Protein AF-A0AAE3JFU0-F1 (afdb_monomer_lite)

InterPro domains:
  IPR017896 4Fe-4S ferredoxin-type, iron-sulphur binding domain [PS51379] (25-54)

Structure (mmCIF, N/CA/C/O backbone):
data_AF-A0AAE3JFU0-F1
#
_entry.id   AF-A0AAE3JFU0-F1
#
loop_
_atom_site.group_PDB
_atom_site.id
_atom_site.type_symbol
_atom_site.label_atom_id
_atom_site.label_alt_id
_atom_site.label_comp_id
_atom_site.label_asym_id
_atom_site.label_entity_id
_atom_site.label_seq_id
_atom_site.pdbx_PDB_ins_code
_atom_site.Cartn_x
_atom_site.Cartn_y
_atom_site.Cartn_z
_atom_site.occupancy
_atom_site.B_iso_or_equiv
_atom_site.auth_seq_id
_atom_site.auth_comp_id
_atom_site.auth_asym_id
_atom_site.auth_atom_id
_atom_site.pdbx_PDB_model_num
ATOM 1 N N . MET A 1 1 ? 1.902 -9.892 8.140 1.00 43.19 1 MET A N 1
ATOM 2 C CA . MET A 1 1 ? 2.840 -8.912 7.557 1.00 43.19 1 MET A CA 1
ATOM 3 C C . MET A 1 1 ? 3.058 -7.820 8.593 1.00 43.19 1 MET A C 1
ATOM 5 O O . MET A 1 1 ? 2.377 -6.804 8.553 1.00 43.19 1 MET A O 1
ATOM 9 N N . GLN A 1 2 ? 3.959 -8.070 9.556 1.00 45.97 2 GLN A N 1
ATOM 10 C CA . GLN A 1 2 ? 4.699 -6.976 10.189 1.00 45.97 2 GLN A CA 1
ATOM 11 C C . GLN A 1 2 ? 5.287 -6.162 9.044 1.00 45.97 2 GLN A C 1
ATOM 13 O O . GLN A 1 2 ? 5.767 -6.729 8.060 1.00 45.97 2 GLN A O 1
ATOM 18 N N . ILE A 1 3 ? 5.127 -4.852 9.098 1.00 49.53 3 ILE A N 1
ATOM 19 C CA . ILE A 1 3 ? 5.658 -3.952 8.085 1.00 49.53 3 ILE A CA 1
ATOM 20 C C . ILE A 1 3 ? 7.177 -4.178 8.112 1.00 49.53 3 ILE A C 1
ATOM 22 O O . ILE A 1 3 ? 7.821 -3.844 9.097 1.00 49.53 3 ILE A O 1
ATOM 26 N N . PHE A 1 4 ? 7.688 -4.888 7.102 1.00 47.78 4 PHE A N 1
ATOM 27 C CA . PHE A 1 4 ? 9.017 -5.503 7.060 1.00 47.78 4 PHE A CA 1
ATOM 28 C C . PHE A 1 4 ? 10.132 -4.570 7.554 1.00 47.78 4 PHE A C 1
ATOM 30 O O . PHE A 1 4 ? 10.548 -3.682 6.814 1.00 47.78 4 PHE A O 1
ATOM 37 N N . VAL A 1 5 ? 10.632 -4.829 8.763 1.00 46.41 5 VAL A N 1
ATOM 38 C CA . VAL A 1 5 ? 12.022 -4.634 9.194 1.00 46.41 5 VAL A CA 1
ATOM 39 C C . VAL A 1 5 ? 12.276 -5.629 10.331 1.00 46.41 5 VAL A C 1
ATOM 41 O O . VAL A 1 5 ? 11.728 -5.475 11.420 1.00 46.41 5 VAL A O 1
ATOM 44 N N . ASP A 1 6 ? 13.060 -6.671 10.056 1.00 36.81 6 ASP A N 1
ATOM 45 C CA . ASP A 1 6 ? 13.537 -7.666 11.026 1.00 36.81 6 ASP A CA 1
ATOM 46 C C . ASP A 1 6 ? 14.478 -7.000 12.056 1.00 36.81 6 ASP A C 1
ATOM 48 O O . ASP A 1 6 ? 15.702 -7.026 11.928 1.00 36.81 6 ASP A O 1
ATOM 52 N N . ALA A 1 7 ? 13.906 -6.314 13.048 1.00 43.84 7 ALA A N 1
ATOM 53 C CA . ALA A 1 7 ? 14.629 -5.584 14.092 1.00 43.84 7 ALA A CA 1
ATOM 54 C C . ALA A 1 7 ? 13.913 -5.745 15.445 1.00 43.84 7 ALA A C 1
ATOM 56 O O . ALA A 1 7 ? 13.362 -4.797 16.012 1.00 43.84 7 ALA A O 1
ATOM 57 N N . ASP A 1 8 ? 13.923 -6.974 15.953 1.00 52.62 8 ASP A N 1
ATOM 58 C CA . ASP A 1 8 ? 13.038 -7.499 17.004 1.00 52.62 8 ASP A CA 1
ATOM 59 C C . ASP A 1 8 ? 13.311 -7.000 18.441 1.00 52.62 8 ASP A C 1
ATOM 61 O O . ASP A 1 8 ? 13.013 -7.698 19.407 1.00 52.62 8 ASP A O 1
ATOM 65 N N . ALA A 1 9 ? 13.851 -5.791 18.635 1.00 50.84 9 ALA A N 1
ATOM 66 C CA . ALA A 1 9 ? 14.030 -5.236 19.986 1.00 50.84 9 ALA A CA 1
ATOM 67 C C . ALA A 1 9 ? 14.144 -3.704 20.093 1.00 50.84 9 ALA A C 1
ATOM 69 O O . ALA A 1 9 ? 14.426 -3.206 21.184 1.00 50.84 9 ALA A O 1
ATOM 70 N N . CYS A 1 10 ? 13.964 -2.920 19.022 1.00 54.94 10 CYS A N 1
ATOM 71 C CA . CYS A 1 10 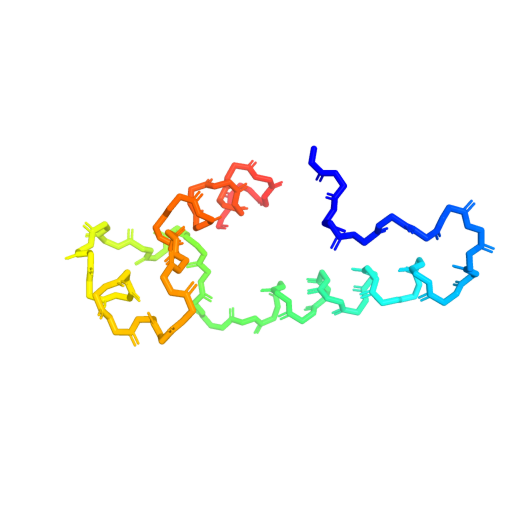? 14.188 -1.474 19.135 1.00 54.94 10 CYS A CA 1
ATOM 72 C C . CYS A 1 10 ? 12.889 -0.717 19.494 1.00 54.94 10 CYS A C 1
ATOM 74 O O . CYS A 1 10 ? 11.953 -0.712 18.689 1.00 54.94 10 CYS A O 1
ATOM 76 N N . PRO A 1 11 ? 12.809 -0.012 20.645 1.00 61.06 11 PRO A N 1
ATOM 77 C CA . PRO A 1 11 ? 11.614 0.737 21.065 1.00 61.06 11 PRO A CA 1
ATOM 78 C C . PRO A 1 11 ? 11.196 1.837 20.074 1.00 61.06 11 PRO A C 1
ATOM 80 O O . PRO A 1 11 ? 10.052 2.292 20.088 1.00 61.06 11 PRO A O 1
ATOM 83 N N . VAL A 1 12 ? 12.093 2.234 19.167 1.00 62.28 12 VAL A N 1
ATOM 84 C CA . VAL A 1 12 ? 11.798 3.189 18.091 1.00 62.28 12 VAL A CA 1
ATOM 85 C C . VAL A 1 12 ? 10.852 2.621 17.027 1.00 62.28 12 VAL A C 1
ATOM 87 O O . VAL A 1 12 ? 10.113 3.389 16.417 1.00 62.28 12 VAL A O 1
ATOM 90 N N . VAL A 1 13 ? 10.807 1.296 16.827 1.00 66.69 13 VAL A N 1
ATOM 91 C CA . VAL A 1 13 ? 9.959 0.665 15.795 1.00 66.69 13 VAL A CA 1
ATOM 92 C C . VAL A 1 13 ? 8.477 0.895 16.100 1.00 66.69 13 VAL A C 1
ATOM 94 O O . VAL A 1 13 ? 7.714 1.254 15.206 1.00 66.69 13 VAL A O 1
ATOM 97 N N . GLY A 1 14 ? 8.080 0.810 17.374 1.00 71.12 14 GLY A N 1
ATOM 98 C CA . GLY A 1 14 ? 6.700 1.078 17.790 1.00 71.12 14 GLY A CA 1
ATOM 99 C C . GLY A 1 14 ? 6.274 2.541 17.607 1.00 71.12 14 GLY A C 1
ATOM 100 O O . GLY A 1 14 ? 5.108 2.816 17.328 1.00 71.12 14 GLY A O 1
ATOM 101 N N . ILE A 1 15 ? 7.209 3.490 17.728 1.00 81.12 15 ILE A N 1
ATOM 102 C CA . ILE A 1 15 ? 6.947 4.914 17.468 1.00 81.12 15 ILE A CA 1
ATOM 103 C C . ILE A 1 15 ? 6.768 5.144 15.963 1.00 81.12 15 ILE A C 1
ATOM 105 O O . ILE A 1 15 ? 5.803 5.784 15.549 1.00 81.12 15 ILE A O 1
ATOM 109 N N . ILE A 1 16 ? 7.653 4.572 15.142 1.00 80.25 16 ILE A N 1
ATOM 110 C CA . ILE A 1 16 ? 7.596 4.692 13.679 1.00 80.25 16 ILE A CA 1
ATOM 111 C C . ILE A 1 16 ? 6.302 4.076 13.132 1.00 80.25 16 ILE A C 1
ATOM 113 O O . ILE A 1 16 ? 5.672 4.668 12.257 1.00 80.25 16 ILE A O 1
ATOM 117 N N . GLU A 1 17 ? 5.851 2.941 13.675 1.00 82.38 17 GLU A N 1
ATOM 118 C CA . GLU A 1 17 ? 4.589 2.317 13.267 1.00 82.38 17 GLU A CA 1
ATOM 119 C C . 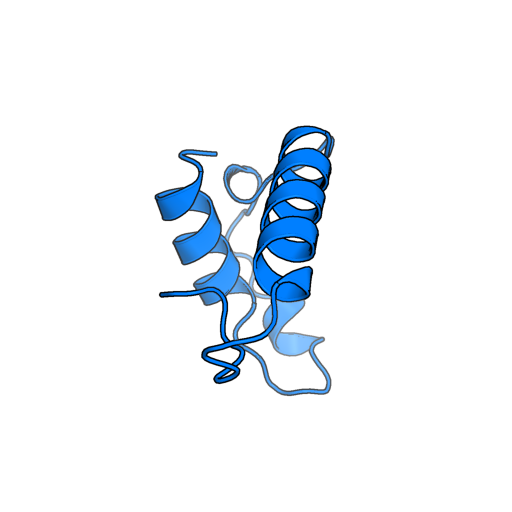GLU A 1 17 ? 3.377 3.222 13.547 1.00 82.38 17 GLU A C 1
ATOM 121 O O . GLU A 1 17 ? 2.508 3.373 12.686 1.00 82.38 17 GLU A O 1
ATOM 126 N N . LYS A 1 18 ? 3.322 3.864 14.723 1.00 86.44 18 LYS A N 1
ATOM 127 C CA . LYS A 1 18 ? 2.247 4.811 15.066 1.00 86.44 18 LYS A CA 1
ATOM 128 C C . LYS A 1 18 ? 2.238 6.018 14.130 1.00 86.44 18 LYS A C 1
ATOM 130 O O . LYS A 1 18 ? 1.194 6.329 13.565 1.00 86.44 18 LYS A O 1
ATOM 135 N N . ILE A 1 19 ? 3.401 6.632 13.908 1.00 88.75 19 ILE A N 1
ATOM 136 C CA . ILE A 1 19 ? 3.542 7.795 13.020 1.00 88.75 19 ILE A CA 1
ATOM 137 C C . ILE A 1 19 ? 3.141 7.431 11.586 1.00 88.75 19 ILE A C 1
ATOM 139 O O . ILE A 1 19 ? 2.405 8.174 10.940 1.00 88.75 19 ILE A O 1
ATOM 143 N N . ALA A 1 20 ? 3.574 6.270 11.086 1.00 87.75 20 ALA A N 1
ATOM 144 C CA . ALA A 1 20 ? 3.217 5.808 9.749 1.00 87.75 20 ALA A CA 1
ATOM 145 C C . ALA A 1 20 ? 1.702 5.596 9.599 1.00 87.75 20 ALA A C 1
ATOM 147 O O . ALA A 1 20 ? 1.126 5.976 8.578 1.00 87.75 20 ALA A O 1
ATOM 148 N N . LYS A 1 21 ? 1.041 5.034 10.622 1.00 89.00 21 LYS A N 1
ATOM 149 C CA . LYS A 1 21 ? -0.420 4.875 10.641 1.00 89.00 21 LYS A CA 1
ATOM 150 C C . LYS A 1 21 ? -1.131 6.225 10.657 1.00 89.00 21 LYS A C 1
ATOM 152 O O . LYS A 1 21 ? -1.996 6.444 9.816 1.00 89.00 21 LYS A O 1
ATOM 157 N N . GLU A 1 22 ? -0.768 7.137 11.555 1.00 91.75 22 GLU A N 1
ATOM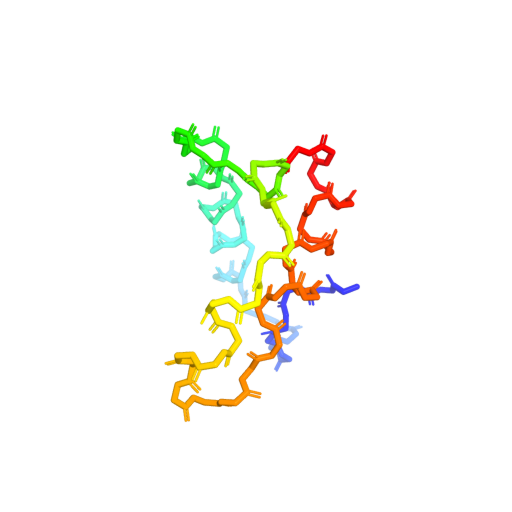 158 C CA . GLU A 1 22 ? -1.371 8.478 11.623 1.00 91.75 22 GLU A CA 1
ATOM 159 C C . GLU A 1 22 ? -1.200 9.251 10.311 1.00 91.75 22 GLU A C 1
ATOM 161 O O . GLU A 1 22 ? -2.158 9.827 9.787 1.00 91.75 22 GLU A O 1
ATOM 166 N N . HIS A 1 23 ? -0.005 9.195 9.720 1.00 90.00 23 HIS A N 1
ATOM 167 C CA . HIS A 1 23 ? 0.247 9.784 8.412 1.00 90.00 23 HIS A CA 1
ATOM 168 C C . HIS A 1 23 ? -0.650 9.165 7.332 1.00 90.00 23 HIS A C 1
ATOM 170 O O . HIS A 1 23 ? -1.308 9.890 6.590 1.00 90.00 23 HIS A O 1
ATOM 176 N N . TYR A 1 24 ? -0.754 7.834 7.275 1.00 89.75 24 TYR A N 1
ATOM 177 C CA . TYR A 1 24 ? -1.625 7.166 6.307 1.00 89.75 24 TYR A CA 1
ATOM 178 C C . TYR A 1 24 ? -3.097 7.567 6.468 1.00 89.75 24 TYR A C 1
ATOM 180 O O . TYR A 1 24 ? -3.786 7.823 5.482 1.00 89.75 24 TYR A O 1
ATOM 188 N N . LEU A 1 25 ? -3.582 7.676 7.708 1.00 89.94 25 LEU A N 1
ATOM 189 C CA . LEU A 1 25 ? -4.969 8.037 8.001 1.00 89.94 25 LEU A CA 1
ATOM 190 C C . LEU A 1 25 ? -5.318 9.487 7.632 1.00 89.94 25 LEU A C 1
ATOM 192 O O . LEU A 1 25 ? -6.501 9.768 7.439 1.00 89.94 25 LEU A O 1
ATOM 196 N N . THR A 1 26 ? -4.326 10.375 7.519 1.00 92.94 26 THR A N 1
ATOM 197 C CA . THR A 1 26 ? -4.504 11.799 7.182 1.00 92.94 26 THR A CA 1
ATOM 198 C C . THR A 1 26 ? -4.326 12.104 5.691 1.00 92.94 26 THR A C 1
ATOM 200 O O . THR A 1 26 ? -4.552 13.237 5.259 1.00 92.94 26 THR A O 1
ATOM 203 N N . MET A 1 27 ? -3.961 11.112 4.872 1.00 91.56 27 MET A N 1
ATOM 204 C CA . MET A 1 27 ? -3.826 11.300 3.430 1.00 91.56 27 MET A CA 1
ATOM 205 C C . MET A 1 27 ? -5.183 11.503 2.744 1.00 91.56 27 MET A C 1
ATOM 207 O O . MET A 1 27 ? -6.172 10.843 3.054 1.00 91.56 27 MET A O 1
ATOM 211 N N . LYS A 1 28 ? -5.212 12.384 1.733 1.00 93.94 28 LYS A N 1
ATOM 212 C CA . LYS A 1 28 ? -6.405 12.629 0.896 1.00 93.94 28 LYS A CA 1
ATOM 213 C C . LYS A 1 28 ? -6.798 11.432 0.028 1.00 93.94 28 LYS A C 1
ATOM 215 O O . LYS A 1 28 ? -7.933 11.364 -0.433 1.00 93.94 28 LYS A O 1
ATOM 220 N N . LYS A 1 29 ? -5.834 10.563 -0.270 1.00 92.75 29 LYS A N 1
ATOM 221 C CA . LYS A 1 29 ? -5.989 9.382 -1.114 1.00 92.75 29 LYS A CA 1
ATOM 222 C C . LYS A 1 29 ? -5.406 8.183 -0.392 1.00 92.75 29 LYS A C 1
ATOM 224 O O . LYS A 1 29 ? -4.297 8.270 0.135 1.00 92.75 29 LYS A O 1
ATOM 229 N N . THR A 1 30 ? -6.155 7.092 -0.372 1.00 93.56 30 THR A N 1
ATOM 230 C CA . THR A 1 30 ? -5.780 5.844 0.297 1.00 93.56 30 THR A CA 1
ATOM 231 C C . THR A 1 30 ? -5.720 4.701 -0.712 1.00 93.56 30 THR A C 1
ATOM 233 O O . THR A 1 30 ? -5.942 4.881 -1.911 1.00 93.56 30 THR A O 1
ATOM 236 N N . ALA A 1 31 ? -5.377 3.500 -0.257 1.00 93.69 31 ALA A N 1
ATOM 237 C CA . ALA A 1 31 ? -5.222 2.341 -1.123 1.00 93.69 31 ALA A CA 1
ATOM 238 C C . ALA A 1 31 ? -6.521 1.917 -1.844 1.00 93.69 31 ALA A C 1
ATOM 240 O O . ALA A 1 31 ? -6.450 1.291 -2.900 1.00 93.69 31 ALA A O 1
ATOM 241 N N . SER A 1 32 ? -7.702 2.285 -1.344 1.00 93.19 32 SER A N 1
ATOM 242 C CA . SER A 1 32 ? -8.996 2.058 -2.009 1.00 93.19 32 SER A CA 1
ATOM 243 C C . SER A 1 32 ? -9.228 2.953 -3.211 1.00 93.19 32 SER A C 1
ATOM 245 O O . SER A 1 32 ? -10.023 2.586 -4.069 1.00 93.19 32 SER A O 1
ATOM 247 N N . ASP A 1 33 ? -8.527 4.082 -3.319 1.00 94.75 33 ASP A N 1
ATOM 248 C CA . ASP A 1 33 ? -8.547 4.901 -4.532 1.00 94.75 33 ASP A CA 1
ATOM 249 C C . ASP A 1 33 ? -7.740 4.263 -5.679 1.00 94.75 33 ASP A C 1
ATOM 251 O O . ASP A 1 33 ? -7.722 4.783 -6.797 1.00 94.75 33 ASP A O 1
ATOM 255 N N . CYS A 1 34 ? -7.034 3.152 -5.432 1.00 94.00 34 CYS A N 1
ATOM 256 C CA . CYS A 1 34 ? -6.266 2.464 -6.460 1.00 94.00 34 CYS A CA 1
ATOM 257 C C . CYS A 1 34 ? -7.193 1.845 -7.523 1.00 94.00 34 CYS A C 1
ATOM 259 O O . CYS A 1 34 ? -8.062 1.036 -7.204 1.00 94.00 34 CYS A O 1
ATOM 261 N N . ILE A 1 35 ? -6.960 2.187 -8.798 1.00 94.50 35 ILE A N 1
ATOM 262 C CA . ILE A 1 35 ? -7.714 1.707 -9.978 1.00 94.50 35 ILE A CA 1
ATOM 263 C C . ILE A 1 35 ? -7.004 0.566 -10.748 1.00 94.50 35 ILE A C 1
ATOM 265 O O . ILE A 1 35 ? -7.066 0.497 -11.971 1.00 94.50 35 ILE A O 1
ATOM 269 N N . PRO A 1 36 ? -6.320 -0.341 -10.039 1.00 92.81 36 PRO A N 1
ATOM 270 C CA . PRO A 1 36 ? -5.319 -1.303 -10.550 1.00 92.81 36 PRO A CA 1
ATOM 271 C C . PRO A 1 36 ? -4.651 -1.060 -11.931 1.00 92.81 36 PRO A C 1
ATOM 273 O O . PRO A 1 36 ? -4.478 -1.995 -12.708 1.00 92.81 36 PRO A O 1
ATOM 276 N N . CYS A 1 37 ? -4.212 0.163 -12.261 1.00 95.25 37 CYS A N 1
ATOM 277 C CA . CYS A 1 37 ? -3.759 0.490 -13.628 1.00 95.25 37 CYS A CA 1
ATOM 278 C C . CYS A 1 37 ? -2.337 0.013 -13.996 1.00 95.25 37 CYS A C 1
ATOM 280 O O . CYS A 1 37 ? -1.946 0.063 -15.162 1.00 95.25 37 CYS A O 1
ATOM 282 N N . GLY A 1 38 ? -1.516 -0.389 -13.022 1.00 93.50 38 GLY A N 1
ATOM 283 C CA . GLY A 1 38 ? -0.154 -0.891 -13.262 1.00 93.50 38 GLY A CA 1
ATOM 284 C C . GLY A 1 38 ? 0.912 0.152 -13.589 1.00 93.50 38 GLY A C 1
ATOM 285 O O . GLY A 1 38 ? 2.080 -0.212 -13.737 1.00 93.50 38 GLY A O 1
ATOM 286 N N . HIS A 1 39 ? 0.565 1.440 -13.650 1.00 95.25 39 HIS A N 1
ATOM 287 C CA . HIS A 1 39 ? 1.532 2.504 -13.933 1.00 95.25 39 HIS A CA 1
ATOM 288 C C . HIS A 1 39 ? 2.663 2.548 -12.890 1.00 95.25 39 HIS A C 1
ATOM 290 O O . HIS A 1 39 ? 3.840 2.587 -13.244 1.00 95.25 39 HIS A O 1
ATOM 296 N N . CYS A 1 40 ? 2.316 2.438 -11.605 1.00 94.81 40 CYS A N 1
ATOM 297 C CA . CYS A 1 40 ? 3.272 2.448 -10.497 1.00 94.81 40 CYS A CA 1
ATOM 298 C C . CYS A 1 40 ? 4.260 1.269 -10.524 1.00 94.81 40 CYS A C 1
ATOM 300 O O . CYS A 1 40 ? 5.430 1.458 -10.203 1.00 94.81 40 CYS A O 1
ATOM 302 N N . ASN A 1 41 ? 3.829 0.076 -10.951 1.00 95.12 41 ASN A N 1
ATOM 303 C CA . ASN A 1 41 ? 4.717 -1.086 -11.072 1.00 95.12 41 ASN A CA 1
ATOM 304 C C . ASN A 1 41 ? 5.777 -0.854 -12.156 1.00 95.12 41 ASN A C 1
ATOM 306 O O . ASN A 1 41 ? 6.956 -1.110 -11.932 1.00 95.12 41 ASN A O 1
ATOM 310 N N . LYS A 1 42 ? 5.363 -0.332 -13.320 1.00 95.25 42 LYS A N 1
ATOM 311 C CA . LYS A 1 42 ? 6.257 -0.085 -14.465 1.00 95.25 42 LYS A CA 1
ATOM 312 C C . LYS A 1 42 ?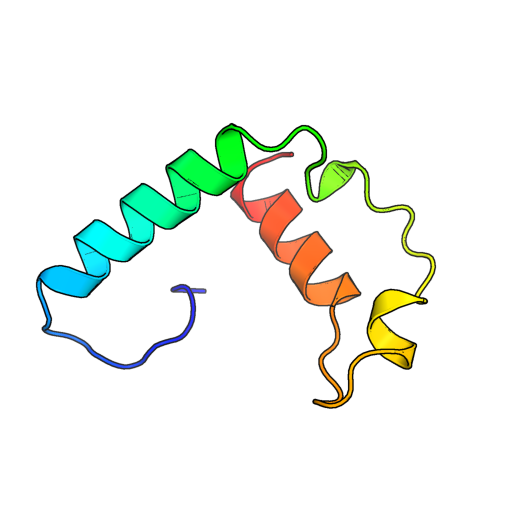 7.288 1.006 -14.182 1.00 95.25 42 LYS A C 1
ATOM 314 O O . LYS A 1 42 ? 8.407 0.921 -14.670 1.00 95.25 42 LYS A O 1
ATOM 319 N N . GLN A 1 43 ? 6.902 2.026 -13.418 1.00 95.56 43 GLN A N 1
ATOM 320 C CA . GLN A 1 43 ? 7.771 3.156 -13.083 1.00 95.56 43 GLN A CA 1
ATOM 321 C C . GLN A 1 43 ? 8.715 2.867 -11.911 1.00 95.56 43 GLN A C 1
ATOM 323 O O . GLN A 1 43 ? 9.615 3.659 -11.650 1.00 95.56 43 GLN A O 1
ATOM 328 N N . CYS A 1 44 ? 8.523 1.768 -11.173 1.00 95.06 44 CYS A N 1
ATOM 329 C CA . CYS A 1 44 ? 9.315 1.523 -9.978 1.00 95.06 44 CYS A CA 1
ATOM 330 C C . CYS A 1 44 ? 10.755 1.106 -10.340 1.00 95.06 44 CYS A C 1
ATOM 332 O O . CYS A 1 44 ? 10.950 -0.001 -10.850 1.00 95.06 44 CYS A O 1
ATOM 334 N N . PRO A 1 45 ? 11.785 1.909 -10.004 1.00 95.88 45 PRO A N 1
ATOM 335 C CA . PRO A 1 45 ? 13.179 1.577 -10.322 1.00 95.88 45 PRO A CA 1
ATOM 336 C C . PRO A 1 45 ? 13.673 0.343 -9.556 1.00 95.88 45 PRO A C 1
ATOM 338 O O . PRO A 1 45 ? 14.580 -0.359 -9.995 1.00 95.88 45 PRO A O 1
ATOM 341 N N . PHE A 1 46 ? 13.032 0.042 -8.428 1.00 96.00 46 PHE A N 1
ATOM 342 C CA . PHE A 1 46 ? 13.350 -1.089 -7.561 1.00 96.00 46 PHE A CA 1
ATOM 343 C C . PHE A 1 46 ? 12.581 -2.367 -7.923 1.00 96.00 46 PHE A C 1
ATOM 345 O O . PHE A 1 46 ? 12.638 -3.337 -7.174 1.00 96.00 46 PHE A O 1
ATOM 352 N N . LYS A 1 47 ? 11.835 -2.372 -9.041 1.00 93.12 47 LYS A N 1
ATOM 353 C CA . LYS A 1 47 ? 11.044 -3.525 -9.516 1.00 93.12 47 LYS A CA 1
ATOM 354 C C . LYS A 1 47 ? 10.051 -4.061 -8.476 1.00 93.12 47 LYS A C 1
ATOM 356 O O . LYS A 1 47 ? 9.779 -5.256 -8.403 1.00 93.12 47 LYS A O 1
ATOM 361 N N . VAL A 1 48 ? 9.501 -3.166 -7.660 1.00 93.69 48 VAL A N 1
ATOM 362 C CA . VAL A 1 48 ? 8.511 -3.513 -6.641 1.00 93.69 48 VAL A CA 1
ATOM 363 C C . VAL A 1 48 ? 7.111 -3.555 -7.252 1.00 93.69 48 VAL A C 1
ATOM 365 O O . VAL A 1 48 ? 6.696 -2.625 -7.944 1.00 93.69 48 VAL A O 1
ATOM 368 N N . MET A 1 49 ? 6.345 -4.588 -6.896 1.00 92.75 49 MET A N 1
ATOM 369 C CA . MET A 1 49 ? 4.917 -4.700 -7.208 1.00 92.75 49 MET A CA 1
ATOM 370 C C . MET A 1 49 ? 4.081 -3.791 -6.294 1.00 92.75 49 MET A C 1
ATOM 372 O O . MET A 1 49 ? 3.533 -4.210 -5.27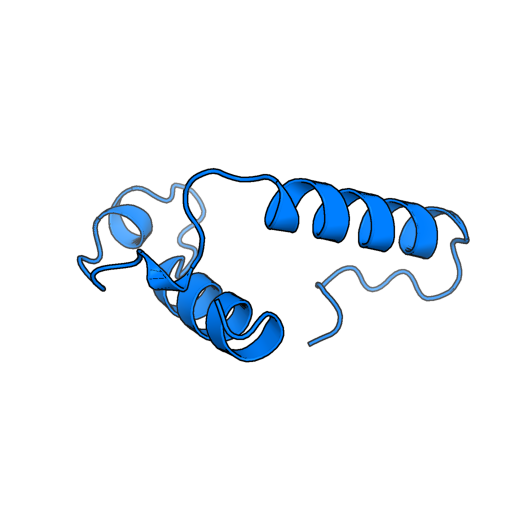4 1.00 92.75 49 MET A O 1
ATOM 376 N N . GLN A 1 50 ? 3.993 -2.511 -6.648 1.00 93.12 50 GLN A N 1
ATOM 377 C CA . GLN A 1 50 ? 3.246 -1.499 -5.897 1.00 93.12 50 GLN A CA 1
ATOM 378 C C . GLN A 1 50 ? 1.745 -1.799 -5.820 1.00 93.12 50 GLN A C 1
ATOM 380 O O . GLN A 1 50 ? 1.132 -1.575 -4.781 1.00 93.12 50 GLN A O 1
ATOM 385 N N . MET A 1 51 ? 1.151 -2.358 -6.876 1.00 94.06 51 MET A N 1
ATOM 386 C CA . MET A 1 51 ? -0.262 -2.758 -6.863 1.00 94.06 51 MET A CA 1
ATOM 387 C C . MET A 1 51 ? -0.576 -3.804 -5.790 1.00 94.06 51 MET A C 1
ATOM 389 O O . MET A 1 51 ? -1.564 -3.669 -5.072 1.00 94.06 51 MET A O 1
ATOM 393 N N . GLU A 1 52 ? 0.273 -4.821 -5.636 1.00 93.81 52 GLU A N 1
ATOM 394 C CA . GLU A 1 52 ? 0.083 -5.844 -4.601 1.00 93.81 52 GLU A CA 1
ATOM 395 C C . GLU A 1 52 ? 0.182 -5.239 -3.201 1.00 93.81 52 GLU A C 1
ATOM 397 O O . GLU A 1 52 ? -0.576 -5.597 -2.300 1.00 93.81 52 GLU A O 1
ATOM 402 N N . ARG A 1 53 ? 1.089 -4.273 -3.020 1.00 93.25 53 ARG A N 1
ATOM 403 C CA . ARG A 1 53 ? 1.202 -3.531 -1.763 1.00 93.25 53 ARG A CA 1
ATOM 404 C C . ARG A 1 53 ? -0.051 -2.715 -1.484 1.00 93.25 53 ARG A C 1
ATOM 406 O O . ARG A 1 53 ? -0.540 -2.774 -0.363 1.00 93.25 53 ARG A O 1
ATOM 413 N N . MET A 1 54 ? -0.603 -2.021 -2.481 1.00 93.62 54 MET A N 1
ATOM 414 C CA . MET A 1 54 ? -1.874 -1.306 -2.321 1.00 93.62 54 MET A CA 1
ATOM 415 C C . MET A 1 54 ? -3.003 -2.259 -1.921 1.00 93.62 54 MET A C 1
ATOM 417 O O . MET A 1 54 ? -3.745 -1.948 -0.999 1.00 93.62 54 MET A O 1
ATOM 421 N N . SER A 1 55 ? -3.088 -3.454 -2.516 1.00 92.56 55 SER A N 1
ATOM 422 C CA . SER A 1 55 ? -4.083 -4.455 -2.106 1.00 92.56 55 SER A CA 1
ATOM 423 C C . SER A 1 55 ? -3.947 -4.838 -0.629 1.00 92.56 55 SER A C 1
ATOM 425 O O . SER A 1 55 ? -4.933 -4.831 0.101 1.00 92.56 55 SER A O 1
ATOM 427 N N . LYS A 1 56 ? -2.722 -5.110 -0.165 1.00 93.12 56 LYS A N 1
ATOM 428 C CA . LYS A 1 56 ? -2.454 -5.468 1.239 1.00 93.12 56 LYS A CA 1
ATOM 429 C C . LYS A 1 56 ? -2.725 -4.312 2.203 1.00 93.12 56 LYS A C 1
ATOM 431 O O . LYS A 1 56 ? -3.234 -4.524 3.296 1.00 93.12 56 LYS A O 1
ATOM 436 N N . ILE A 1 57 ? -2.389 -3.086 1.807 1.00 91.88 57 ILE A N 1
ATOM 437 C CA . ILE A 1 57 ? -2.652 -1.881 2.605 1.00 91.88 57 ILE A CA 1
ATOM 438 C C . ILE A 1 57 ? -4.162 -1.653 2.722 1.00 91.88 57 ILE A C 1
ATOM 440 O O . ILE A 1 57 ? -4.649 -1.380 3.817 1.00 91.88 57 ILE A O 1
ATOM 444 N N . ARG A 1 58 ? -4.906 -1.828 1.623 1.00 93.69 58 ARG A N 1
ATOM 445 C CA . ARG A 1 58 ? -6.369 -1.745 1.618 1.00 93.69 58 ARG A CA 1
ATOM 446 C C . ARG A 1 58 ? -6.997 -2.795 2.528 1.00 93.69 58 ARG A C 1
ATOM 448 O O . ARG A 1 58 ? -7.904 -2.462 3.279 1.00 93.69 58 ARG A O 1
ATOM 455 N N . GLU A 1 59 ? -6.523 -4.037 2.476 1.00 94.06 59 GLU A N 1
ATOM 456 C CA . GLU A 1 59 ? -6.981 -5.114 3.363 1.00 94.06 59 GLU A CA 1
ATOM 457 C C . GLU A 1 59 ? -6.717 -4.778 4.836 1.00 94.06 59 GLU A C 1
ATOM 459 O O . GLU A 1 59 ? -7.586 -4.955 5.684 1.00 94.06 59 GLU A O 1
ATOM 464 N N . TYR A 1 60 ? -5.543 -4.219 5.133 1.00 89.94 60 TYR A N 1
ATOM 465 C CA . TYR A 1 60 ? -5.146 -3.879 6.494 1.00 89.94 60 TYR A CA 1
ATOM 466 C C . TYR A 1 60 ? -5.928 -2.698 7.088 1.00 89.94 60 TYR A C 1
ATOM 468 O O . TYR A 1 60 ? -6.358 -2.757 8.237 1.00 89.94 60 TYR A O 1
ATOM 476 N N . PHE A 1 61 ? -6.107 -1.613 6.329 1.00 90.00 61 PHE A N 1
ATOM 477 C CA . PHE A 1 61 ? -6.788 -0.407 6.814 1.00 90.00 61 PHE A CA 1
ATOM 478 C C . PHE A 1 61 ? -8.293 -0.386 6.521 1.00 90.00 61 PHE A C 1
ATOM 480 O O . PHE A 1 61 ? -8.987 0.513 6.995 1.00 90.00 61 PHE A O 1
ATOM 487 N N . GLY A 1 62 ? -8.795 -1.317 5.706 1.00 89.69 62 GLY A N 1
ATOM 488 C CA . GLY A 1 62 ? -10.164 -1.298 5.186 1.00 89.69 62 GLY A CA 1
ATOM 489 C C . GLY A 1 62 ? -10.454 -0.119 4.247 1.00 89.69 62 GLY A C 1
ATOM 490 O O . GLY A 1 62 ? -11.614 0.123 3.918 1.00 89.69 62 GLY A O 1
ATOM 491 N N . LYS A 1 63 ? -9.420 0.634 3.844 1.00 80.50 63 LYS A N 1
ATOM 492 C CA . LYS A 1 63 ? -9.513 1.825 2.998 1.00 80.50 63 LYS A CA 1
ATOM 493 C C . LYS A 1 63 ? -8.229 2.105 2.229 1.00 80.50 63 LYS A C 1
ATOM 495 O O . LYS A 1 63 ? -7.118 1.728 2.654 1.00 80.50 63 LYS A O 1
#

Organism: NCBI:txid2885348

Sequence (63 aa):
MQIFVDADACPVVGIIEKIAKEHYLTMKKTASDCIPCGHCNKQCPFKVMQMERMSKIREYFGK

Radius of gyration: 13.45 Å; chains: 1; bounding box: 25×22×36 Å

pLDDT: mean 83.05, std 17.34, range [36.81, 96.0]

Foldseek 3Di:
DLPDDPPPDDPVSVVVVVVVVVVQVPDPDALVNDPVPC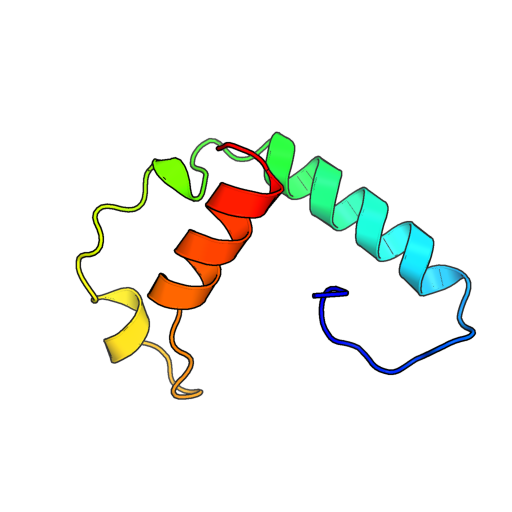PCCVPDPVNDPVNVVSVVRCVVVVD

Secondary structure (DSSP, 8-state):
---S---TT-HHHHHHHHHHHHHHHH-SS-GGG-----HHHHH-TT---HHHHHHHHHHHH--